Protein AF-K1TED2-F1 (afdb_monomer_lite)

Secondary structure (DSSP, 8-state):
-HHHHHHHHTS----SSS-------PBPHHHHHHHHHHHHHHHHHHTT-S-GGG--GGGGGHHHHHHHHHHHHHHHHHHTTSS-SSSB-HHHHHHHHHHHHHHHHHHHHHHHHHHHHTTS---

pLDDT: mean 84.8, std 14.31, range [48.25, 98.25]

Structure (mmCIF, N/CA/C/O backbone):
data_AF-K1TED2-F1
#
_entry.id   AF-K1TED2-F1
#
loop_
_atom_site.group_PDB
_atom_site.id
_atom_site.type_symbol
_atom_site.label_atom_id
_atom_site.label_alt_id
_atom_site.label_comp_id
_atom_site.label_asym_id
_atom_site.label_entity_id
_atom_site.label_seq_id
_atom_site.pdbx_PDB_ins_code
_atom_site.Cartn_x
_atom_site.Cartn_y
_atom_site.Cartn_z
_atom_site.occupancy
_atom_site.B_iso_or_equiv
_atom_site.auth_seq_id
_atom_site.auth_comp_id
_atom_site.auth_asym_id
_atom_site.auth_atom_id
_atom_site.pdbx_PDB_model_num
ATOM 1 N N . MET A 1 1 ? -19.101 -14.680 1.860 1.00 50.12 1 MET A N 1
ATOM 2 C CA . MET A 1 1 ? -18.750 -13.551 0.964 1.00 50.12 1 MET A CA 1
ATOM 3 C C . MET A 1 1 ? -19.669 -12.335 1.131 1.00 50.12 1 MET A C 1
ATOM 5 O O . MET A 1 1 ? -19.146 -11.242 1.283 1.00 50.12 1 MET A O 1
ATOM 9 N N . GLY A 1 2 ? -21.004 -12.487 1.158 1.00 59.06 2 GLY A N 1
ATOM 10 C CA . GLY A 1 2 ? -21.944 -11.346 1.211 1.00 59.06 2 GLY A CA 1
ATOM 11 C C . GLY A 1 2 ? -21.874 -10.438 2.454 1.00 59.06 2 GLY A C 1
ATOM 12 O O . GLY A 1 2 ? -22.141 -9.249 2.340 1.00 59.06 2 GLY A O 1
ATOM 13 N N . GLN A 1 3 ? -21.455 -10.949 3.620 1.00 67.50 3 GLN A N 1
ATOM 14 C CA . GLN A 1 3 ? -21.365 -10.145 4.853 1.00 67.50 3 GLN A CA 1
ATOM 15 C C . GLN A 1 3 ? -20.241 -9.094 4.844 1.00 67.50 3 GLN A C 1
ATOM 17 O O . GLN A 1 3 ? -20.404 -8.038 5.445 1.00 67.50 3 GLN A O 1
ATOM 22 N N . ILE A 1 4 ? -19.130 -9.351 4.142 1.00 68.44 4 ILE A N 1
ATOM 23 C CA . ILE A 1 4 ? -17.989 -8.419 4.066 1.00 68.44 4 ILE A CA 1
ATOM 24 C C . ILE A 1 4 ? -18.388 -7.185 3.260 1.00 68.44 4 ILE A C 1
ATOM 26 O O . ILE A 1 4 ? -18.200 -6.059 3.709 1.00 68.44 4 ILE A O 1
ATOM 30 N N . LEU A 1 5 ? -18.998 -7.402 2.090 1.00 69.81 5 LEU A N 1
ATOM 31 C CA . LEU A 1 5 ? -19.478 -6.312 1.245 1.00 69.81 5 LEU A CA 1
ATOM 32 C C . LEU A 1 5 ? -20.547 -5.487 1.976 1.00 69.81 5 LEU A C 1
ATOM 34 O O . LEU A 1 5 ? -20.508 -4.267 1.919 1.00 69.81 5 LEU A O 1
ATOM 38 N N . GLY A 1 6 ? -21.436 -6.147 2.727 1.00 71.81 6 GLY A N 1
ATOM 39 C CA . GLY A 1 6 ? -22.429 -5.476 3.568 1.00 71.81 6 GLY A CA 1
ATOM 40 C C . GLY A 1 6 ? -21.807 -4.564 4.627 1.00 71.81 6 GLY A C 1
ATOM 41 O O . GLY A 1 6 ? -22.228 -3.422 4.747 1.00 71.81 6 GLY A O 1
ATOM 42 N N . LYS A 1 7 ? -20.768 -5.018 5.342 1.00 72.31 7 LYS A N 1
ATOM 43 C CA . LYS A 1 7 ? -20.056 -4.195 6.337 1.00 72.31 7 LYS A CA 1
ATOM 44 C C . LYS A 1 7 ? -19.296 -3.020 5.713 1.00 72.31 7 LYS A C 1
ATOM 46 O O . LYS A 1 7 ? -19.292 -1.942 6.291 1.00 72.31 7 LYS A O 1
ATOM 51 N N . VAL A 1 8 ? -18.680 -3.207 4.542 1.00 71.56 8 VAL A N 1
ATOM 52 C CA . VAL A 1 8 ? -17.986 -2.120 3.821 1.00 71.56 8 VAL A CA 1
ATOM 53 C C . VAL A 1 8 ? -18.979 -1.084 3.289 1.00 71.56 8 VAL A C 1
ATOM 55 O O . VAL A 1 8 ? -18.720 0.110 3.366 1.00 71.56 8 VAL A O 1
ATOM 58 N N . LEU A 1 9 ? -20.125 -1.520 2.763 1.00 69.00 9 LEU A N 1
ATOM 59 C CA . LEU A 1 9 ? -21.170 -0.616 2.270 1.00 69.00 9 LEU A CA 1
ATOM 60 C C . LEU A 1 9 ? -21.933 0.083 3.403 1.00 69.00 9 LEU A C 1
ATOM 62 O O . LEU A 1 9 ? -22.464 1.164 3.183 1.00 69.00 9 LEU A O 1
ATOM 66 N N . ALA A 1 10 ? -21.980 -0.525 4.591 1.00 70.69 10 ALA A N 1
ATOM 67 C CA . ALA A 1 10 ? -22.579 0.039 5.799 1.00 70.69 10 ALA A CA 1
ATOM 68 C C . ALA A 1 10 ? -21.628 0.956 6.585 1.00 70.69 10 ALA A C 1
ATOM 70 O O . ALA A 1 10 ? -21.980 1.393 7.679 1.00 70.69 10 ALA A O 1
ATOM 71 N N . LEU A 1 11 ? -20.425 1.228 6.063 1.00 71.62 11 LEU A N 1
ATOM 72 C CA . LEU A 1 11 ? -19.608 2.315 6.588 1.00 71.62 11 LEU A CA 1
ATOM 73 C C . LEU A 1 11 ? -20.421 3.601 6.511 1.00 71.62 11 LEU A C 1
ATOM 75 O O . LEU A 1 11 ? -21.110 3.832 5.519 1.00 71.62 11 LEU A O 1
ATOM 79 N N . ASP A 1 12 ? -20.342 4.394 7.577 1.00 63.69 12 ASP A N 1
ATOM 80 C CA . ASP A 1 12 ? -21.116 5.617 7.770 1.00 63.69 12 ASP A CA 1
ATOM 81 C C . ASP A 1 12 ? -20.624 6.693 6.787 1.00 63.69 12 ASP A C 1
ATOM 83 O O . ASP A 1 12 ? -19.822 7.575 7.097 1.00 63.69 12 ASP A O 1
ATOM 87 N N . TYR A 1 13 ? -20.998 6.525 5.522 1.00 59.62 13 TYR A N 1
ATOM 88 C CA . TYR A 1 13 ? -20.900 7.550 4.507 1.00 59.62 13 TYR A CA 1
ATOM 89 C C . TYR A 1 13 ? -22.118 8.428 4.720 1.00 59.62 13 TYR A C 1
ATOM 91 O O . TYR A 1 13 ? -23.229 7.981 4.459 1.00 59.62 13 TYR A O 1
ATOM 99 N N . ASP A 1 14 ? -21.915 9.647 5.212 1.00 54.81 14 ASP A N 1
ATOM 100 C CA . ASP A 1 14 ? -23.010 10.584 5.435 1.00 54.81 14 ASP A CA 1
ATOM 101 C C . ASP A 1 14 ? -23.816 10.756 4.130 1.00 54.81 14 ASP A C 1
ATOM 103 O O . ASP A 1 14 ? -23.322 11.283 3.125 1.00 54.81 14 ASP A O 1
ATOM 107 N N . THR A 1 15 ? -25.025 10.186 4.102 1.00 58.88 15 THR A N 1
ATOM 108 C CA . THR A 1 15 ? -25.905 10.165 2.923 1.00 58.88 15 THR A CA 1
ATOM 109 C C . THR A 1 15 ? -26.815 11.397 2.851 1.00 58.88 15 THR A C 1
ATOM 111 O O . THR A 1 15 ? -27.704 11.432 2.000 1.00 58.88 15 THR A O 1
ATOM 114 N N . GLY A 1 16 ? -26.630 12.381 3.740 1.00 57.91 16 GLY A N 1
ATOM 115 C CA . GLY A 1 16 ? -27.405 13.624 3.791 1.00 57.91 16 GLY A CA 1
ATOM 116 C C . GLY A 1 16 ? -27.096 14.632 2.670 1.00 57.91 16 GLY A C 1
ATOM 117 O O . GLY A 1 16 ? -26.125 14.495 1.926 1.00 57.91 16 GLY A O 1
ATOM 118 N N . GLU A 1 17 ? -27.956 15.653 2.548 1.00 59.94 17 GLU A N 1
ATOM 119 C CA . GLU A 1 17 ? -27.885 16.733 1.541 1.00 59.94 17 GLU A CA 1
ATOM 120 C C . GLU A 1 17 ? -26.860 17.847 1.866 1.00 59.94 17 GLU A C 1
ATOM 122 O O . GLU A 1 17 ? -26.610 18.698 1.012 1.00 59.94 17 GLU A O 1
ATOM 127 N N . GLU A 1 18 ? -26.235 17.854 3.051 1.00 58.66 18 GLU A N 1
ATOM 128 C CA . GLU A 1 18 ? -25.177 18.817 3.414 1.00 58.66 18 GLU A CA 1
ATOM 129 C C . GLU A 1 18 ? -23.776 18.356 2.965 1.00 58.66 18 GLU A C 1
ATOM 131 O O . GLU A 1 18 ? -23.537 17.176 2.703 1.00 58.66 18 GLU A O 1
ATOM 136 N N . GLU A 1 19 ? -22.844 19.309 2.816 1.00 54.97 19 GLU A N 1
ATOM 137 C CA . GLU A 1 19 ? -21.488 19.092 2.292 1.00 54.97 19 GLU A CA 1
ATOM 138 C C . GLU A 1 19 ? -20.790 17.886 2.945 1.00 54.97 19 GLU A C 1
ATOM 140 O O . GLU A 1 19 ? -20.346 17.931 4.091 1.00 54.97 19 GLU A O 1
ATOM 145 N N . ARG A 1 20 ? -20.668 16.799 2.173 1.00 62.28 20 ARG A N 1
ATOM 146 C CA . ARG A 1 20 ? -20.049 15.531 2.580 1.00 62.28 20 ARG A CA 1
ATOM 147 C C . ARG A 1 20 ? -18.647 15.764 3.143 1.00 62.28 20 ARG A C 1
ATOM 149 O O . ARG A 1 20 ? -17.699 15.937 2.375 1.00 62.28 20 ARG A O 1
ATOM 156 N N . MET A 1 21 ? -18.485 15.698 4.462 1.00 61.66 21 MET A N 1
ATOM 157 C CA . MET A 1 21 ? -17.160 15.687 5.078 1.00 61.66 21 MET A CA 1
ATOM 158 C C . MET A 1 21 ? -16.605 14.256 5.054 1.00 61.66 21 MET A C 1
ATOM 160 O O . MET A 1 21 ? -17.115 13.388 5.761 1.00 61.66 21 MET A O 1
ATOM 164 N N . PRO A 1 22 ? -15.567 13.958 4.249 1.00 69.69 22 PRO A N 1
ATOM 165 C CA . PRO A 1 22 ? -14.979 12.628 4.239 1.00 69.69 22 PRO A CA 1
ATOM 166 C C . PRO A 1 22 ? -14.343 12.328 5.598 1.00 69.69 22 PRO A C 1
ATOM 168 O O . PRO A 1 22 ? -13.584 13.140 6.130 1.00 69.69 22 PRO A O 1
ATOM 171 N N . HIS A 1 23 ? -14.597 11.135 6.139 1.00 74.50 23 HIS A N 1
ATOM 172 C CA . HIS A 1 23 ? -13.901 10.684 7.337 1.00 74.50 23 HIS A CA 1
ATOM 173 C C . HIS A 1 23 ? -12.420 10.432 7.013 1.00 74.50 23 HIS A C 1
ATOM 175 O O . HIS A 1 23 ?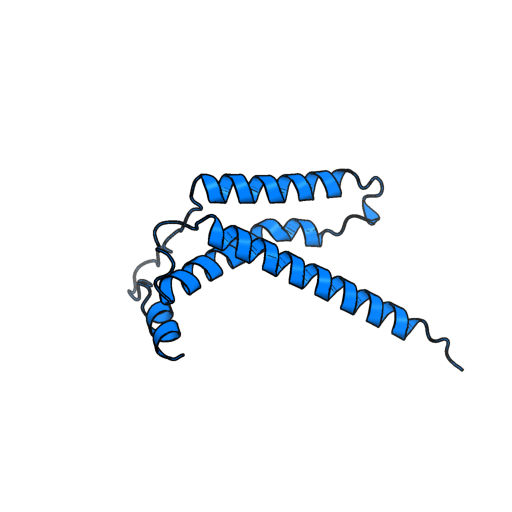 -12.064 9.474 6.320 1.00 74.50 23 HIS A O 1
ATOM 181 N N . VAL A 1 24 ? -11.545 11.328 7.476 1.00 82.19 24 VAL A N 1
ATOM 182 C CA . VAL A 1 24 ? -10.109 11.262 7.185 1.00 82.19 24 VAL A CA 1
ATOM 183 C C . VAL A 1 24 ? -9.421 10.314 8.160 1.00 82.19 24 VAL A C 1
ATOM 185 O O . VAL A 1 24 ? -9.179 10.645 9.319 1.00 82.19 24 VAL A O 1
ATOM 188 N N . LEU A 1 25 ? -9.029 9.147 7.654 1.00 89.19 25 LEU A N 1
ATOM 189 C CA . LEU A 1 25 ? -8.221 8.177 8.385 1.00 89.19 25 LEU A CA 1
ATOM 190 C C . LEU A 1 25 ? -6.731 8.476 8.234 1.00 89.19 25 LEU A C 1
ATOM 192 O O . LEU A 1 25 ? -6.152 8.336 7.156 1.00 89.19 25 LEU A O 1
ATOM 196 N N . SER A 1 26 ? -6.097 8.855 9.341 1.00 93.06 26 SER A N 1
ATOM 197 C CA . SER A 1 26 ? -4.643 9.012 9.408 1.00 93.06 26 SER A CA 1
ATOM 198 C C . SER A 1 26 ? -3.950 7.676 9.672 1.00 93.06 26 SER A C 1
ATOM 200 O O . SER A 1 26 ? -4.509 6.785 10.307 1.00 93.06 26 SER A O 1
ATOM 202 N N . MET A 1 27 ? -2.698 7.541 9.232 1.00 96.50 27 MET A N 1
ATOM 203 C CA . MET A 1 27 ? -1.829 6.457 9.701 1.00 96.50 27 MET A CA 1
ATOM 204 C C . MET A 1 27 ? -1.474 6.671 11.173 1.00 96.50 27 MET A C 1
ATOM 206 O O . MET A 1 27 ? -1.168 7.810 11.569 1.00 96.50 27 MET A O 1
ATOM 210 N N . ASP A 1 28 ? -1.461 5.582 11.945 1.00 96.19 28 ASP A N 1
ATOM 211 C CA . ASP A 1 28 ? -0.878 5.593 13.285 1.00 96.19 28 ASP A CA 1
ATOM 212 C C . ASP A 1 28 ? 0.633 5.887 13.225 1.00 96.19 28 ASP A C 1
ATOM 214 O O . ASP A 1 28 ? 1.238 5.988 12.150 1.00 96.19 28 ASP A O 1
ATOM 218 N N . ARG A 1 29 ? 1.249 6.091 14.392 1.00 97.25 29 ARG A N 1
ATOM 219 C CA . ARG A 1 29 ? 2.658 6.484 14.469 1.00 97.25 29 ARG A CA 1
ATOM 220 C C . ARG A 1 29 ? 3.587 5.445 13.831 1.00 97.25 29 ARG A C 1
ATOM 222 O O . ARG A 1 29 ? 4.440 5.824 13.033 1.00 97.25 29 ARG A O 1
ATOM 229 N N . GLU A 1 30 ? 3.416 4.166 14.152 1.00 97.88 30 GLU A N 1
ATOM 230 C CA . GLU A 1 30 ? 4.290 3.094 13.661 1.00 97.88 30 GLU A CA 1
ATOM 231 C C . GLU A 1 30 ? 4.086 2.867 12.156 1.00 97.88 30 GLU A C 1
ATOM 233 O O . GLU A 1 30 ? 5.050 2.777 11.392 1.00 97.88 30 GLU A O 1
ATOM 238 N N . ALA A 1 31 ? 2.832 2.870 11.706 1.00 97.56 31 ALA A N 1
ATOM 239 C CA . ALA A 1 31 ? 2.447 2.737 10.311 1.00 97.56 31 ALA A CA 1
ATOM 240 C C . ALA A 1 31 ? 3.050 3.862 9.460 1.00 97.56 31 ALA A C 1
ATOM 242 O O . ALA A 1 31 ? 3.591 3.617 8.378 1.00 97.56 31 ALA A O 1
ATOM 243 N N . ARG A 1 32 ? 3.009 5.095 9.977 1.00 97.50 32 ARG A N 1
ATOM 244 C CA . ARG A 1 32 ? 3.590 6.281 9.342 1.00 97.50 32 ARG A CA 1
ATOM 245 C C . ARG A 1 32 ? 5.111 6.195 9.259 1.00 97.50 32 ARG A C 1
ATOM 247 O O . ARG A 1 32 ? 5.670 6.438 8.190 1.00 97.50 32 ARG A O 1
ATOM 254 N N . GLU A 1 33 ? 5.776 5.839 10.357 1.00 98.19 33 GLU A N 1
ATOM 255 C CA . GLU A 1 33 ? 7.231 5.644 10.398 1.00 98.19 33 GLU A CA 1
ATOM 256 C C . GLU A 1 33 ? 7.667 4.573 9.381 1.00 98.19 33 GLU A C 1
ATOM 258 O O . GLU A 1 33 ? 8.590 4.795 8.592 1.00 98.19 33 GLU A O 1
ATOM 263 N N . TYR A 1 34 ? 6.948 3.446 9.319 1.00 98.19 34 TYR A N 1
ATOM 264 C CA . TYR A 1 34 ? 7.220 2.373 8.362 1.00 98.19 34 TYR A CA 1
ATOM 265 C C . TYR A 1 34 ? 7.015 2.822 6.909 1.00 98.19 34 TYR A C 1
ATOM 267 O O . TYR A 1 34 ? 7.860 2.556 6.048 1.00 98.19 34 TYR A O 1
ATOM 275 N N . PHE A 1 35 ? 5.915 3.530 6.633 1.00 97.75 35 PHE A N 1
ATOM 276 C CA . PHE A 1 35 ? 5.601 4.058 5.307 1.00 97.75 35 PHE A CA 1
ATOM 277 C C . PHE A 1 35 ? 6.693 5.012 4.805 1.00 97.75 35 PHE A C 1
ATOM 279 O O . PHE A 1 35 ? 7.208 4.829 3.699 1.00 97.75 35 PHE A O 1
ATOM 286 N N . PHE A 1 36 ? 7.105 5.988 5.621 1.00 97.56 36 PHE A N 1
ATOM 287 C CA . PHE A 1 36 ? 8.159 6.925 5.226 1.00 97.56 36 PHE A CA 1
ATOM 288 C C . PHE A 1 36 ? 9.529 6.258 5.129 1.00 97.56 36 PHE A C 1
ATOM 290 O O . PHE A 1 36 ? 10.270 6.558 4.200 1.00 97.56 36 PHE A O 1
ATOM 297 N N . SER A 1 37 ? 9.859 5.302 6.001 1.00 97.75 37 SER A N 1
ATOM 298 C CA . SER A 1 37 ? 11.098 4.521 5.872 1.00 97.75 37 SER A CA 1
ATOM 299 C C . SER A 1 37 ? 11.158 3.747 4.548 1.00 97.75 37 SER A C 1
ATOM 301 O O . SER A 1 37 ? 12.196 3.692 3.883 1.00 97.75 37 SER A O 1
ATOM 303 N N . TRP A 1 38 ? 10.044 3.146 4.126 1.00 97.06 38 TRP A N 1
ATOM 304 C CA . TRP A 1 38 ? 9.947 2.507 2.816 1.00 97.06 38 TRP A CA 1
ATOM 305 C C . TRP A 1 38 ? 10.092 3.517 1.668 1.00 97.06 38 TRP A C 1
ATOM 307 O O . TRP A 1 38 ? 10.874 3.268 0.747 1.00 97.06 38 TRP A O 1
ATOM 317 N N . TRP A 1 39 ? 9.393 4.655 1.731 1.00 96.44 39 TRP A N 1
ATOM 318 C CA . TRP A 1 39 ? 9.453 5.675 0.683 1.00 96.44 39 TRP A CA 1
ATOM 319 C C . TRP A 1 39 ? 10.843 6.306 0.564 1.00 96.44 39 TRP A C 1
ATOM 321 O O . TRP A 1 39 ? 11.379 6.388 -0.538 1.00 96.44 39 TRP A O 1
ATOM 331 N N . ASN A 1 40 ? 11.479 6.652 1.683 1.00 96.06 40 ASN A N 1
ATOM 332 C CA . ASN A 1 40 ? 12.817 7.241 1.705 1.00 96.06 40 ASN A CA 1
ATOM 333 C C . ASN A 1 40 ? 13.853 6.303 1.081 1.00 96.06 40 ASN A C 1
ATOM 335 O O . ASN A 1 40 ? 14.613 6.733 0.222 1.00 96.06 40 ASN A O 1
ATOM 339 N N . ARG A 1 41 ? 13.812 4.999 1.394 1.00 95.12 41 ARG A N 1
ATOM 340 C CA . ARG A 1 41 ? 14.676 4.005 0.725 1.00 95.12 41 ARG A CA 1
ATOM 341 C C . ARG A 1 41 ? 14.458 3.957 -0.788 1.00 95.12 41 ARG A C 1
ATOM 343 O O . ARG A 1 41 ? 15.397 3.706 -1.542 1.00 95.12 41 ARG A O 1
ATOM 350 N N . LYS A 1 42 ? 13.220 4.172 -1.244 1.00 92.31 42 LYS A N 1
ATOM 351 C CA . LYS A 1 42 ? 12.887 4.221 -2.672 1.00 92.31 42 LYS A CA 1
ATOM 352 C C . LYS A 1 42 ? 13.438 5.488 -3.327 1.00 92.31 42 LYS A C 1
ATOM 354 O O . LYS A 1 42 ? 14.083 5.382 -4.363 1.00 92.31 42 LYS A O 1
ATOM 359 N N . VAL A 1 43 ? 13.255 6.642 -2.690 1.00 92.69 43 VAL A N 1
ATOM 360 C CA . VAL A 1 43 ? 13.809 7.932 -3.132 1.00 92.69 43 VAL A CA 1
ATOM 361 C C . VAL A 1 43 ? 15.332 7.889 -3.185 1.00 92.69 43 VAL A C 1
ATOM 363 O O . VAL A 1 43 ? 15.906 8.247 -4.203 1.00 92.69 43 VAL A O 1
ATOM 366 N N . GLU A 1 44 ? 15.996 7.381 -2.147 1.00 93.81 44 GLU A N 1
ATOM 367 C CA . GLU A 1 44 ? 17.455 7.227 -2.123 1.00 93.81 44 GLU A CA 1
ATOM 368 C C . GLU A 1 44 ? 17.971 6.386 -3.289 1.00 93.81 44 GLU A C 1
ATOM 370 O O . GLU A 1 44 ? 19.026 6.683 -3.838 1.00 93.81 44 GLU A O 1
ATOM 375 N N . ARG A 1 45 ? 17.248 5.329 -3.670 1.00 91.81 45 ARG A N 1
ATOM 376 C CA . ARG A 1 45 ? 17.612 4.510 -4.827 1.00 91.81 45 ARG A CA 1
ATOM 377 C C . ARG A 1 45 ? 17.440 5.275 -6.136 1.00 91.81 45 ARG A C 1
ATOM 379 O O . ARG A 1 45 ? 18.301 5.156 -6.996 1.00 91.81 45 ARG A O 1
ATOM 386 N N . ILE A 1 46 ? 16.354 6.032 -6.281 1.00 89.50 46 ILE A N 1
ATOM 387 C CA . ILE A 1 46 ? 16.106 6.837 -7.484 1.00 89.50 46 ILE A CA 1
ATOM 388 C C . ILE A 1 46 ? 17.161 7.942 -7.611 1.00 89.50 46 ILE A C 1
ATOM 390 O O . ILE A 1 46 ? 17.730 8.114 -8.677 1.00 89.50 46 ILE A O 1
ATOM 394 N N . ASN A 1 47 ? 17.506 8.609 -6.511 1.00 88.62 47 ASN A N 1
ATOM 395 C CA . ASN A 1 47 ? 18.512 9.674 -6.486 1.00 88.62 47 ASN A CA 1
ATOM 396 C C . ASN A 1 47 ? 19.946 9.188 -6.771 1.00 88.62 47 ASN A C 1
ATOM 398 O O . ASN A 1 47 ? 20.834 10.014 -6.946 1.00 88.62 47 ASN A O 1
ATOM 402 N N . ARG A 1 48 ? 20.204 7.872 -6.771 1.00 91.81 48 ARG A N 1
ATOM 403 C CA . ARG A 1 48 ? 21.497 7.295 -7.188 1.00 91.81 48 ARG A CA 1
ATOM 404 C C . ARG A 1 48 ? 21.602 7.093 -8.699 1.00 91.81 48 ARG A C 1
ATOM 406 O O . ARG A 1 48 ? 22.662 6.695 -9.167 1.00 91.81 48 ARG A O 1
ATOM 413 N N . ILE A 1 49 ? 20.516 7.288 -9.442 1.00 89.25 49 ILE A N 1
ATOM 414 C CA . ILE A 1 49 ? 20.536 7.225 -10.900 1.00 89.25 49 ILE A CA 1
ATOM 415 C C . ILE A 1 49 ? 21.199 8.516 -11.389 1.00 89.25 49 ILE A C 1
ATOM 417 O O . ILE A 1 49 ? 20.688 9.599 -11.133 1.00 89.25 49 ILE A O 1
ATOM 421 N N . GLU A 1 50 ? 22.357 8.394 -12.040 1.00 84.94 50 GLU A N 1
ATOM 422 C CA . GLU A 1 50 ? 23.119 9.548 -12.546 1.00 84.94 50 GLU A CA 1
ATOM 423 C C . GLU A 1 50 ? 22.495 10.155 -13.809 1.00 84.94 50 GLU A C 1
ATOM 425 O O . GLU A 1 50 ? 22.578 11.360 -14.028 1.00 84.94 50 GLU A O 1
ATOM 430 N N . ASP A 1 51 ? 21.874 9.314 -14.639 1.00 89.50 51 ASP A N 1
ATOM 431 C CA . ASP A 1 51 ? 21.192 9.725 -15.862 1.00 89.50 51 ASP A CA 1
ATOM 432 C C . ASP A 1 51 ? 19.691 9.902 -15.607 1.00 89.50 51 ASP A C 1
ATOM 434 O O . ASP A 1 51 ? 18.937 8.927 -15.525 1.00 89.50 51 ASP A O 1
ATOM 438 N N . ASP A 1 52 ? 19.242 11.154 -15.526 1.00 83.12 52 ASP A N 1
ATOM 439 C CA . ASP A 1 52 ? 17.833 11.510 -15.320 1.00 83.12 52 ASP A CA 1
ATOM 440 C C . ASP A 1 52 ? 16.891 10.877 -16.363 1.00 83.12 52 ASP A C 1
ATOM 442 O O . ASP A 1 52 ? 15.724 10.616 -16.060 1.00 83.12 52 ASP A O 1
ATOM 446 N N . ALA A 1 53 ? 17.374 10.568 -17.576 1.00 84.50 53 ALA A N 1
ATOM 447 C CA . ALA A 1 53 ? 16.572 9.900 -18.603 1.00 84.50 53 ALA A CA 1
ATOM 448 C C . ALA A 1 53 ? 16.215 8.446 -18.234 1.00 84.50 53 ALA A C 1
ATOM 450 O O . ALA A 1 53 ? 15.238 7.896 -18.749 1.00 84.50 53 ALA A O 1
ATOM 451 N N . GLN A 1 54 ? 16.971 7.829 -17.322 1.00 83.44 54 GLN A N 1
ATOM 452 C CA . GLN A 1 54 ? 16.716 6.484 -16.799 1.00 83.44 54 GLN A CA 1
ATOM 453 C C . GLN A 1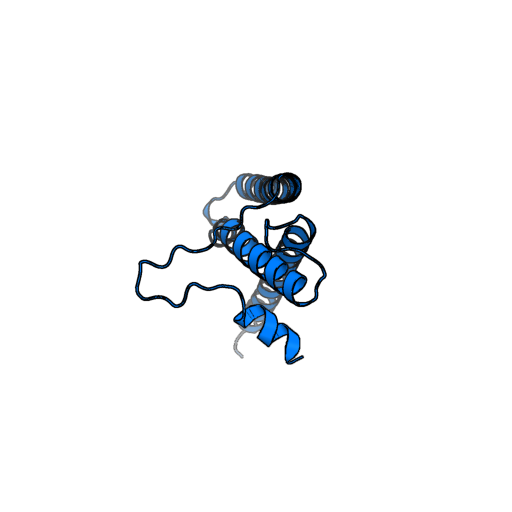 54 ? 15.777 6.491 -15.584 1.00 83.44 54 GLN A C 1
ATOM 455 O O . GLN A 1 54 ? 15.357 5.428 -15.118 1.00 83.44 54 GLN A O 1
ATOM 460 N N . VAL A 1 55 ? 15.412 7.669 -15.068 1.00 84.38 55 VAL A N 1
ATOM 461 C CA . VAL A 1 55 ? 14.485 7.789 -13.943 1.00 84.38 55 VAL A CA 1
ATOM 462 C C . VAL A 1 55 ? 13.056 7.524 -14.409 1.00 84.38 55 VAL A C 1
ATOM 464 O O . VAL A 1 55 ? 12.434 8.292 -15.145 1.00 84.38 55 VAL A O 1
ATOM 467 N N . GLU A 1 56 ? 12.468 6.442 -13.906 1.00 84.19 56 GLU A N 1
ATOM 468 C CA . GLU A 1 56 ? 11.067 6.136 -14.171 1.00 84.19 56 GLU A CA 1
ATOM 469 C C . GLU A 1 56 ? 10.142 7.045 -13.340 1.00 84.19 56 GLU A C 1
ATOM 471 O O . GLU A 1 56 ? 9.825 6.760 -12.184 1.00 84.19 56 GLU A O 1
ATOM 476 N N . SER A 1 57 ? 9.637 8.122 -13.949 1.00 84.50 57 SER A N 1
ATOM 477 C CA . SER A 1 57 ? 8.744 9.112 -13.310 1.00 84.50 57 SER A CA 1
ATOM 478 C C . SER A 1 57 ? 7.505 8.512 -12.629 1.00 84.50 57 SER A C 1
ATOM 480 O O . SER A 1 57 ? 6.977 9.069 -11.663 1.00 84.50 57 SER A O 1
ATOM 482 N N . ARG A 1 58 ? 7.046 7.341 -13.089 1.00 86.06 58 ARG A N 1
ATOM 483 C CA . ARG A 1 58 ? 5.952 6.588 -12.460 1.00 86.06 58 ARG A CA 1
ATOM 484 C C . ARG A 1 58 ? 6.259 6.221 -11.012 1.00 86.06 58 ARG A C 1
ATOM 486 O O . ARG A 1 58 ? 5.337 6.211 -10.197 1.00 86.06 58 ARG A O 1
ATOM 493 N N . GLU A 1 59 ? 7.532 5.990 -10.667 1.00 85.88 59 GLU A N 1
ATOM 494 C CA . GLU A 1 59 ? 7.900 5.591 -9.313 1.00 85.88 59 GLU A CA 1
ATOM 495 C C . GLU A 1 59 ? 7.557 6.665 -8.273 1.00 85.88 59 GLU A C 1
ATOM 497 O O . GLU A 1 59 ? 7.286 6.319 -7.121 1.00 85.88 59 GLU A O 1
ATOM 502 N N . MET A 1 60 ? 7.467 7.933 -8.691 1.00 88.62 60 MET A N 1
ATOM 503 C CA . MET A 1 60 ? 7.079 9.071 -7.849 1.00 88.62 60 MET A CA 1
ATOM 504 C C . MET A 1 60 ? 5.605 9.070 -7.444 1.00 88.62 60 MET A C 1
ATOM 506 O O . MET A 1 60 ? 5.222 9.743 -6.489 1.00 88.62 60 MET A O 1
ATOM 510 N N . LYS A 1 61 ? 4.759 8.296 -8.132 1.00 89.44 61 LYS A N 1
ATOM 511 C CA . LYS A 1 61 ? 3.327 8.174 -7.811 1.00 89.44 61 LYS A CA 1
ATOM 512 C C . LYS A 1 61 ? 3.047 7.084 -6.774 1.00 89.44 61 LYS A C 1
ATOM 514 O O . LYS A 1 61 ? 1.969 7.079 -6.171 1.00 89.44 61 LYS A O 1
ATOM 519 N N . HIS A 1 62 ? 4.018 6.208 -6.514 1.00 90.81 62 HIS A N 1
ATOM 520 C CA . HIS A 1 62 ? 3.880 5.108 -5.566 1.00 90.81 62 HIS A CA 1
ATOM 521 C C . HIS A 1 62 ? 3.462 5.500 -4.145 1.00 90.81 62 HIS A C 1
ATOM 523 O O . HIS A 1 62 ? 2.611 4.794 -3.614 1.00 90.81 62 HIS A O 1
ATOM 529 N N . PRO A 1 63 ? 3.962 6.571 -3.495 1.00 93.75 63 PRO A N 1
ATOM 530 C CA . PRO A 1 63 ? 3.546 6.867 -2.125 1.00 93.75 63 PRO A CA 1
ATOM 531 C C . PRO A 1 63 ? 2.039 7.142 -2.052 1.00 93.75 63 PRO A C 1
ATOM 533 O O . PRO A 1 63 ? 1.341 6.578 -1.212 1.00 93.75 63 PRO A O 1
ATOM 536 N N . ALA A 1 64 ? 1.498 7.913 -2.997 1.00 94.25 64 ALA A N 1
ATOM 537 C CA . ALA A 1 64 ? 0.066 8.185 -3.050 1.00 94.25 64 ALA A CA 1
ATOM 538 C C . ALA A 1 64 ? -0.766 6.931 -3.386 1.00 94.25 64 ALA A C 1
ATOM 540 O O . ALA A 1 64 ? -1.899 6.799 -2.926 1.00 94.25 64 ALA A O 1
ATOM 541 N N . GLN A 1 65 ? -0.244 6.012 -4.201 1.00 93.69 65 GLN A N 1
ATOM 542 C CA . GLN A 1 65 ? -0.924 4.751 -4.524 1.00 93.69 65 GLN A CA 1
ATOM 543 C C . GLN A 1 65 ? -0.901 3.776 -3.344 1.00 93.69 65 GLN A C 1
ATOM 545 O O . GLN A 1 65 ? -1.941 3.239 -2.973 1.00 93.69 65 GLN A O 1
ATOM 550 N N . VAL A 1 66 ? 0.253 3.603 -2.700 1.00 96.81 66 VAL A N 1
ATOM 551 C CA . VAL A 1 66 ? 0.412 2.739 -1.527 1.00 96.81 66 VAL A CA 1
ATOM 552 C C . VAL A 1 66 ? -0.413 3.246 -0.351 1.00 96.81 66 VAL A C 1
ATOM 554 O O . VAL A 1 66 ? -1.034 2.433 0.323 1.00 96.81 66 VAL A O 1
ATOM 557 N N . ALA A 1 67 ? -0.506 4.561 -0.132 1.00 96.06 67 ALA A N 1
ATOM 558 C CA . ALA A 1 67 ? -1.378 5.115 0.904 1.00 96.06 67 ALA A CA 1
ATOM 559 C C . ALA A 1 67 ? -2.858 4.752 0.670 1.00 96.06 67 ALA A C 1
ATOM 561 O O . ALA A 1 67 ? -3.549 4.340 1.601 1.00 96.06 67 ALA A O 1
ATOM 562 N N . ARG A 1 68 ? -3.333 4.822 -0.584 1.00 95.50 68 ARG A N 1
ATOM 563 C CA . ARG A 1 68 ? -4.697 4.395 -0.948 1.00 95.50 68 ARG A CA 1
ATOM 564 C C . ARG A 1 68 ? -4.898 2.893 -0.760 1.00 95.50 68 ARG A C 1
ATOM 566 O O . ARG A 1 68 ? -5.914 2.480 -0.212 1.00 95.50 68 ARG A O 1
ATOM 573 N N . LEU A 1 69 ? -3.927 2.078 -1.175 1.00 96.75 69 LEU A N 1
ATOM 574 C CA . LEU A 1 69 ? -3.962 0.633 -0.948 1.00 96.75 69 LEU A CA 1
ATOM 575 C C . LEU A 1 69 ? -3.968 0.300 0.549 1.00 96.75 69 LEU A C 1
ATOM 577 O O . LEU A 1 69 ? -4.686 -0.603 0.957 1.00 96.75 69 LEU A O 1
ATOM 581 N N . ALA A 1 70 ? -3.226 1.038 1.377 1.00 97.31 70 ALA A N 1
ATOM 582 C CA . ALA A 1 70 ? -3.196 0.831 2.823 1.00 97.31 70 ALA A CA 1
ATOM 583 C C . ALA A 1 70 ? -4.554 1.140 3.462 1.00 97.31 70 ALA A C 1
ATOM 585 O O . ALA A 1 70 ? -5.018 0.368 4.297 1.00 97.31 70 ALA A O 1
ATOM 586 N N . LEU A 1 71 ? -5.227 2.206 3.017 1.00 94.69 71 LEU A N 1
ATOM 587 C CA . LEU A 1 71 ? -6.597 2.503 3.433 1.00 94.69 71 LEU A CA 1
ATOM 588 C C . LEU A 1 71 ? -7.569 1.382 3.032 1.00 94.69 71 LEU A C 1
ATOM 590 O O . LEU A 1 71 ? -8.357 0.933 3.859 1.00 94.69 71 LEU A O 1
ATOM 594 N N . LEU A 1 72 ? -7.482 0.886 1.793 1.00 94.12 72 LEU A N 1
ATOM 595 C CA . LEU A 1 72 ? -8.304 -0.240 1.334 1.00 94.12 72 LEU A CA 1
ATOM 596 C C . LEU A 1 72 ? -8.055 -1.502 2.170 1.00 94.12 72 LEU A C 1
ATOM 598 O O . LEU A 1 72 ? -9.008 -2.151 2.591 1.00 94.12 72 LEU A O 1
ATOM 602 N N . MET A 1 73 ? -6.793 -1.825 2.464 1.00 95.62 73 MET A N 1
ATOM 603 C CA . MET A 1 73 ? -6.442 -2.957 3.326 1.00 95.62 73 MET A CA 1
ATOM 604 C C . MET A 1 73 ? -6.992 -2.786 4.746 1.00 95.62 73 MET A C 1
ATOM 606 O O . MET A 1 73 ? -7.509 -3.750 5.307 1.00 95.62 73 MET A O 1
ATOM 610 N N . GLN A 1 74 ? -6.944 -1.570 5.302 1.00 95.31 74 GLN A N 1
ATOM 611 C CA . GLN A 1 74 ? -7.509 -1.270 6.619 1.00 95.31 74 GLN A CA 1
ATOM 612 C C . GLN A 1 74 ? -9.017 -1.523 6.649 1.00 95.31 74 GLN A C 1
ATOM 614 O O . GLN A 1 74 ? -9.503 -2.196 7.554 1.00 95.31 74 GLN A O 1
ATOM 619 N N . VAL A 1 75 ? -9.741 -1.023 5.644 1.00 92.25 75 VAL A N 1
ATOM 620 C CA . VAL A 1 75 ? -11.197 -1.184 5.519 1.00 92.25 75 VAL A CA 1
ATOM 621 C C . VAL A 1 75 ? -11.584 -2.652 5.333 1.00 92.25 75 VAL A C 1
ATOM 623 O O . VAL A 1 75 ? -12.513 -3.132 5.979 1.00 92.25 75 VAL A O 1
ATOM 626 N N . LEU A 1 76 ? -10.862 -3.386 4.482 1.00 92.06 76 LEU A N 1
ATOM 627 C CA . LEU A 1 76 ? -11.124 -4.807 4.251 1.00 92.06 76 LEU A CA 1
ATOM 628 C C . LEU A 1 76 ? -10.885 -5.639 5.513 1.00 92.06 76 LEU A C 1
ATOM 630 O O . LEU A 1 76 ? -11.713 -6.488 5.832 1.00 92.06 76 LEU A O 1
ATOM 634 N N . ARG A 1 77 ? -9.796 -5.369 6.246 1.00 93.69 77 ARG A N 1
ATOM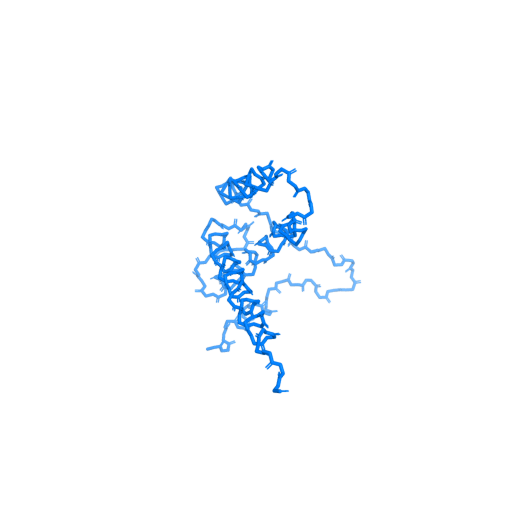 635 C CA . ARG A 1 77 ? -9.512 -6.027 7.529 1.00 93.69 77 ARG A CA 1
ATOM 636 C C . ARG A 1 77 ? -10.549 -5.693 8.592 1.00 93.69 77 ARG A C 1
ATOM 638 O O . ARG A 1 77 ? -10.959 -6.580 9.332 1.00 93.69 77 ARG A O 1
ATOM 645 N N . TYR A 1 78 ? -11.034 -4.455 8.624 1.00 91.38 78 TYR A N 1
ATOM 646 C CA . TYR A 1 78 ? -12.107 -4.068 9.533 1.00 91.38 78 TYR A CA 1
ATOM 647 C C . TYR A 1 78 ? -13.390 -4.848 9.229 1.00 91.38 78 TYR A C 1
ATOM 649 O O . TYR A 1 78 ? -14.037 -5.364 10.136 1.00 91.38 78 TYR A O 1
ATOM 657 N N . ALA A 1 79 ? -13.736 -5.005 7.949 1.00 89.38 79 ALA A N 1
ATOM 658 C CA . ALA A 1 79 ? -14.938 -5.725 7.540 1.00 89.38 79 ALA A CA 1
ATOM 659 C C . ALA A 1 79 ? -14.929 -7.219 7.924 1.00 89.38 79 ALA A C 1
ATOM 661 O O . ALA A 1 79 ? -15.992 -7.842 7.967 1.00 89.38 79 ALA A O 1
ATOM 662 N N . ILE A 1 80 ? -13.759 -7.790 8.219 1.00 90.81 80 ILE A N 1
ATOM 663 C CA . ILE A 1 80 ? -13.590 -9.163 8.722 1.00 90.81 80 ILE A CA 1
ATOM 664 C C . ILE A 1 80 ? -13.193 -9.213 10.206 1.00 90.81 80 ILE A C 1
ATOM 666 O O . ILE A 1 80 ? -12.740 -10.250 10.675 1.00 90.81 80 ILE A O 1
ATOM 670 N N . ASP A 1 81 ? -13.377 -8.109 10.937 1.00 91.19 81 ASP A N 1
ATOM 671 C CA . ASP A 1 81 ? -13.107 -7.983 12.376 1.00 91.19 81 ASP A CA 1
ATOM 672 C C . ASP A 1 81 ? -11.626 -8.207 12.767 1.00 91.19 81 ASP A C 1
ATOM 674 O O . ASP A 1 81 ? -11.307 -8.509 13.915 1.00 91.19 81 ASP A O 1
ATOM 678 N N . GLU A 1 82 ? -10.697 -8.015 11.824 1.00 92.31 82 GLU A N 1
ATOM 679 C CA . GLU A 1 82 ? -9.246 -8.122 12.045 1.00 92.31 82 GLU A CA 1
ATOM 680 C C . GLU A 1 82 ? -8.570 -6.773 12.331 1.00 92.31 82 GLU A C 1
ATOM 682 O O . GLU A 1 82 ? -7.357 -6.722 12.559 1.00 92.31 82 GLU A O 1
ATOM 687 N N . SER A 1 83 ? -9.309 -5.663 12.270 1.00 93.25 83 SER A N 1
ATOM 688 C CA . SER A 1 83 ? -8.791 -4.319 12.537 1.00 93.25 83 SER A CA 1
ATOM 689 C C . SER A 1 83 ? -9.893 -3.352 12.996 1.00 93.25 83 SER A C 1
ATOM 691 O O . SER A 1 83 ? -11.000 -3.757 13.341 1.00 93.25 83 SER A O 1
ATOM 693 N N . HIS A 1 84 ? -9.577 -2.056 13.020 1.00 90.81 84 HIS A N 1
ATOM 694 C CA . HIS A 1 84 ? -10.458 -0.965 13.436 1.00 90.81 84 HIS A CA 1
ATOM 695 C C . HIS A 1 84 ? -10.485 0.165 12.387 1.00 90.81 84 HIS A C 1
ATOM 697 O O . HIS A 1 84 ? -9.696 0.173 11.444 1.00 90.81 84 HIS A O 1
ATOM 703 N N . LEU A 1 85 ? -11.367 1.151 12.567 1.00 88.81 85 LEU A N 1
ATOM 704 C CA . LEU A 1 85 ? -11.543 2.313 11.677 1.00 88.81 85 LEU A CA 1
ATOM 705 C C . LE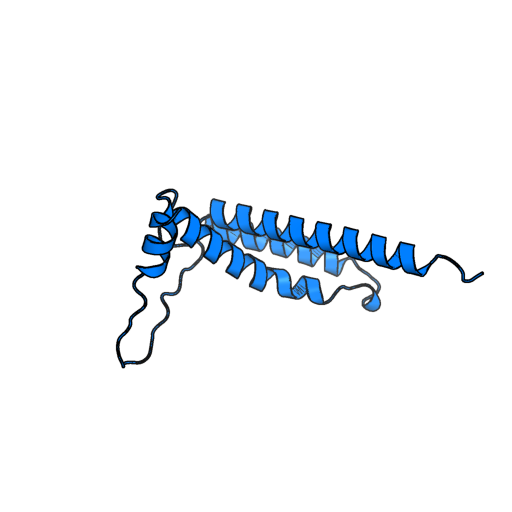U A 1 85 ? -11.196 3.645 12.351 1.00 88.81 85 LEU A C 1
ATOM 707 O O . LEU A 1 85 ? -11.845 4.652 12.114 1.00 88.81 85 LEU A O 1
ATOM 711 N N . GLN A 1 86 ? -10.190 3.664 13.224 1.00 90.56 86 GLN A N 1
ATOM 712 C CA . GLN A 1 86 ? -9.729 4.918 13.851 1.00 90.56 86 GLN A CA 1
ATOM 713 C C . GLN A 1 86 ? -8.437 5.427 13.206 1.00 90.56 86 GLN A C 1
ATOM 715 O O . GLN A 1 86 ? -8.182 6.627 13.167 1.00 90.56 86 GLN A O 1
ATOM 720 N N . SER A 1 87 ? -7.621 4.511 12.685 1.00 94.31 87 SER A N 1
ATOM 721 C CA . SER A 1 87 ? -6.387 4.814 11.969 1.00 94.31 87 SER A CA 1
ATOM 722 C C . SER A 1 87 ? -6.017 3.673 11.028 1.00 94.31 87 SER A C 1
ATOM 724 O O . SER A 1 87 ? -6.505 2.552 11.165 1.00 94.31 87 SER A O 1
ATOM 726 N N . VAL A 1 88 ? -5.136 3.960 10.073 1.00 97.12 88 VAL A N 1
ATOM 727 C CA . VAL A 1 88 ? -4.472 2.929 9.268 1.00 97.12 88 VAL A CA 1
ATOM 728 C C . VAL A 1 88 ? -3.293 2.378 10.061 1.00 97.12 88 VAL A C 1
ATOM 730 O O . VAL A 1 88 ? -2.403 3.146 10.440 1.00 97.12 88 VAL A O 1
ATOM 733 N N . ASP A 1 89 ? -3.296 1.067 10.290 1.00 97.44 89 ASP A N 1
ATOM 734 C CA . ASP A 1 89 ? -2.278 0.382 11.082 1.00 97.44 89 ASP A CA 1
ATOM 735 C C . ASP A 1 89 ? -1.104 -0.154 10.24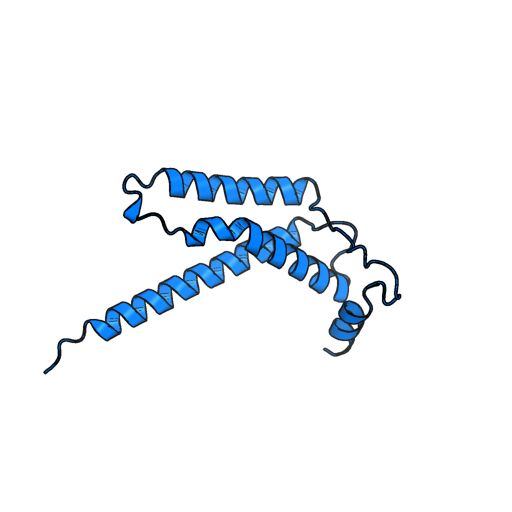2 1.00 97.44 89 ASP A C 1
ATOM 737 O O . ASP A 1 89 ? -1.125 -0.209 9.002 1.00 97.44 89 ASP A O 1
ATOM 741 N N . THR A 1 90 ? -0.046 -0.569 10.937 1.00 98.00 90 THR A N 1
ATOM 742 C CA . THR A 1 90 ? 1.190 -1.064 10.319 1.00 98.00 90 THR A CA 1
ATOM 743 C C . THR A 1 90 ? 0.969 -2.314 9.463 1.00 98.00 90 THR A C 1
ATOM 745 O O . THR A 1 90 ? 1.656 -2.498 8.453 1.00 98.00 90 THR A O 1
ATOM 748 N N . ALA A 1 91 ? 0.030 -3.190 9.831 1.00 97.94 91 ALA A N 1
ATOM 749 C CA . ALA A 1 91 ? -0.246 -4.409 9.074 1.00 97.94 91 ALA A CA 1
ATOM 750 C C . ALA A 1 91 ? -0.880 -4.077 7.714 1.00 97.94 91 ALA A C 1
ATOM 752 O O . ALA A 1 91 ? -0.451 -4.613 6.688 1.00 97.94 91 ALA A O 1
ATOM 753 N N . SER A 1 92 ? -1.809 -3.122 7.684 1.00 98.00 92 SER A N 1
ATOM 754 C CA . SER A 1 92 ? -2.428 -2.619 6.453 1.00 98.00 92 SER A CA 1
ATOM 755 C C . SER A 1 92 ? -1.414 -1.917 5.541 1.00 98.00 92 SER A C 1
ATOM 757 O O . SER A 1 92 ? -1.400 -2.163 4.331 1.00 98.00 92 SER A O 1
ATOM 759 N N . VAL A 1 93 ? -0.492 -1.123 6.104 1.00 98.25 93 VAL A N 1
ATOM 760 C CA . VAL A 1 93 ? 0.611 -0.502 5.341 1.00 98.25 93 VAL A CA 1
ATOM 761 C C . VAL A 1 93 ? 1.562 -1.552 4.754 1.00 98.25 93 VAL A C 1
ATOM 763 O O . VAL A 1 93 ? 1.905 -1.483 3.571 1.00 98.25 93 VAL A O 1
ATOM 766 N N . LYS A 1 94 ? 1.971 -2.556 5.541 1.00 98.25 94 LYS A N 1
ATOM 767 C CA . LYS A 1 94 ? 2.843 -3.648 5.069 1.00 98.25 94 LYS A CA 1
ATOM 768 C C . LYS A 1 94 ? 2.191 -4.442 3.935 1.00 98.25 94 LYS A C 1
ATOM 770 O O . LYS A 1 94 ? 2.851 -4.726 2.932 1.00 98.25 94 LYS A O 1
ATOM 775 N N . ALA A 1 95 ? 0.902 -4.763 4.064 1.00 97.88 95 ALA A N 1
ATOM 776 C CA . ALA A 1 95 ? 0.140 -5.451 3.025 1.00 97.88 95 ALA A CA 1
ATOM 777 C C . ALA A 1 95 ? 0.081 -4.630 1.725 1.00 97.88 95 ALA A C 1
ATOM 779 O O . ALA A 1 95 ? 0.343 -5.164 0.646 1.00 97.88 95 ALA A O 1
ATOM 780 N N . ALA A 1 96 ? -0.175 -3.324 1.827 1.00 98.00 96 ALA A N 1
ATOM 781 C CA . ALA A 1 96 ? -0.214 -2.417 0.684 1.00 98.00 96 ALA A CA 1
ATOM 782 C C . ALA A 1 96 ? 1.135 -2.287 -0.036 1.00 98.00 96 ALA A C 1
ATOM 784 O O . ALA A 1 96 ? 1.187 -2.360 -1.265 1.00 98.00 96 ALA A O 1
ATOM 785 N N . ILE A 1 97 ? 2.237 -2.152 0.710 1.00 97.69 97 ILE A N 1
ATOM 786 C CA . ILE A 1 97 ? 3.592 -2.109 0.140 1.00 97.69 97 ILE A CA 1
ATOM 787 C C . ILE A 1 97 ? 3.909 -3.412 -0.598 1.00 97.69 97 ILE A C 1
ATOM 789 O O . ILE A 1 97 ? 4.423 -3.374 -1.718 1.00 97.69 97 ILE A O 1
ATOM 793 N N . ARG A 1 98 ? 3.577 -4.565 -0.002 1.00 97.38 98 ARG A N 1
ATOM 794 C CA . ARG A 1 98 ? 3.794 -5.876 -0.630 1.00 97.38 98 ARG A CA 1
ATOM 795 C C . ARG A 1 98 ? 2.996 -6.016 -1.92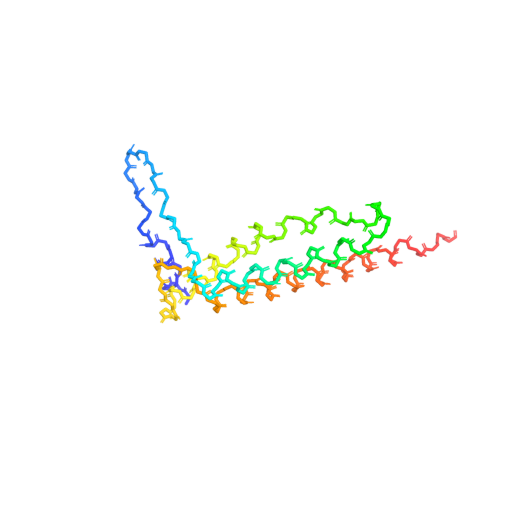5 1.00 97.38 98 ARG A C 1
ATOM 797 O O . ARG A 1 98 ? 3.543 -6.485 -2.920 1.00 97.38 98 ARG A O 1
ATOM 804 N N . LEU A 1 99 ? 1.738 -5.576 -1.928 1.00 96.88 99 LEU A N 1
ATOM 805 C CA . LEU A 1 99 ? 0.890 -5.605 -3.117 1.00 96.88 99 LEU A CA 1
ATOM 806 C C . LEU A 1 99 ? 1.423 -4.680 -4.223 1.00 96.88 99 LEU A C 1
ATOM 808 O O . LEU A 1 99 ? 1.497 -5.089 -5.378 1.00 96.88 99 LEU A O 1
ATOM 812 N N . ASN A 1 100 ? 1.877 -3.472 -3.875 1.00 95.50 100 ASN A N 1
ATOM 813 C CA . ASN A 1 100 ? 2.528 -2.581 -4.838 1.00 95.50 100 ASN A CA 1
ATOM 814 C C . ASN A 1 100 ? 3.810 -3.199 -5.411 1.00 95.50 100 ASN A C 1
ATOM 816 O O . ASN A 1 100 ? 4.078 -3.050 -6.598 1.00 95.50 100 ASN A O 1
ATOM 820 N N . GLY A 1 101 ? 4.607 -3.885 -4.586 1.00 94.44 101 GLY A N 1
ATOM 821 C CA . GLY A 1 101 ? 5.781 -4.629 -5.052 1.00 94.44 101 GLY A CA 1
ATOM 822 C C . GLY A 1 101 ? 5.408 -5.704 -6.073 1.00 94.44 101 GLY A C 1
ATOM 823 O O . GLY A 1 101 ? 5.988 -5.750 -7.151 1.00 94.44 101 GLY A O 1
ATOM 824 N N . TYR A 1 102 ? 4.366 -6.488 -5.784 1.00 95.25 102 TYR A N 1
ATOM 825 C CA . TYR A 1 102 ? 3.852 -7.494 -6.714 1.00 95.25 102 TYR A CA 1
ATOM 826 C C . TYR A 1 102 ? 3.389 -6.896 -8.052 1.00 95.25 102 TYR A C 1
ATOM 828 O O . TYR A 1 102 ? 3.671 -7.472 -9.106 1.00 95.25 102 TYR A O 1
ATOM 836 N N . PHE A 1 103 ? 2.694 -5.753 -8.038 1.00 93.12 103 PHE A N 1
ATOM 837 C CA . PHE A 1 103 ? 2.288 -5.075 -9.273 1.00 93.12 103 PHE A CA 1
ATOM 838 C C . PHE A 1 103 ? 3.486 -4.573 -10.078 1.00 93.12 103 PHE A C 1
ATOM 840 O O . PHE A 1 103 ? 3.510 -4.758 -11.292 1.00 93.12 103 PHE A O 1
ATOM 847 N N . GLU A 1 104 ? 4.501 -4.018 -9.417 1.00 91.12 104 GLU A N 1
ATOM 848 C CA . GLU A 1 104 ? 5.731 -3.584 -10.084 1.00 91.12 104 GLU A CA 1
ATOM 849 C C . GLU A 1 104 ? 6.501 -4.750 -10.710 1.00 91.12 104 GLU A C 1
ATOM 851 O O . GLU A 1 104 ? 6.917 -4.673 -11.865 1.00 91.12 104 GLU A O 1
ATOM 856 N N . ASP A 1 105 ? 6.637 -5.864 -9.994 1.00 92.94 105 ASP A N 1
ATOM 857 C CA . ASP A 1 105 ? 7.301 -7.054 -10.529 1.00 92.94 105 ASP A CA 1
ATOM 858 C C . ASP A 1 105 ? 6.505 -7.666 -11.688 1.00 92.94 105 ASP A C 1
ATOM 860 O O . ASP A 1 105 ? 7.073 -8.117 -12.682 1.00 92.94 105 ASP A O 1
ATOM 864 N N . SER A 1 106 ? 5.174 -7.634 -11.603 1.00 92.56 106 SER A N 1
ATOM 865 C CA . SER A 1 106 ? 4.299 -8.066 -12.696 1.00 92.56 106 SER A CA 1
ATOM 866 C C . SER A 1 106 ? 4.436 -7.170 -13.921 1.00 92.56 106 SER A C 1
ATOM 868 O O . SER A 1 106 ? 4.572 -7.687 -15.026 1.00 92.56 106 SER A O 1
ATOM 870 N N . TYR A 1 107 ? 4.490 -5.851 -13.734 1.00 90.19 107 TYR A N 1
ATOM 871 C CA . TYR A 1 107 ? 4.745 -4.909 -14.819 1.00 90.19 107 TYR A CA 1
ATOM 872 C C . TYR A 1 107 ? 6.090 -5.181 -15.499 1.00 90.19 107 TYR A C 1
ATOM 874 O O . TYR A 1 107 ? 6.142 -5.258 -16.724 1.00 90.19 107 TYR A O 1
ATOM 882 N N . ARG A 1 108 ? 7.166 -5.383 -14.724 1.00 88.94 108 ARG A N 1
ATOM 883 C CA . ARG A 1 108 ? 8.493 -5.690 -15.282 1.00 88.94 108 ARG A CA 1
ATOM 884 C C . ARG A 1 108 ? 8.487 -6.966 -16.116 1.00 88.94 108 ARG A C 1
ATOM 886 O O . ARG A 1 108 ? 9.032 -6.948 -17.212 1.00 88.94 108 ARG A O 1
ATOM 893 N N . ARG A 1 109 ? 7.837 -8.030 -15.632 1.00 90.94 109 ARG A N 1
ATOM 894 C CA . ARG A 1 109 ? 7.704 -9.301 -16.368 1.00 90.94 109 ARG A CA 1
ATOM 895 C C . ARG A 1 109 ? 6.927 -9.150 -17.672 1.00 90.94 109 ARG A C 1
ATOM 897 O O . ARG A 1 109 ? 7.321 -9.705 -18.687 1.00 90.94 109 ARG A O 1
ATOM 904 N N . ILE A 1 110 ? 5.823 -8.405 -17.652 1.00 90.69 110 ILE A N 1
ATOM 905 C CA . ILE A 1 110 ? 5.031 -8.170 -18.866 1.00 90.69 110 ILE A CA 1
ATOM 906 C C . ILE A 1 110 ? 5.838 -7.324 -19.854 1.00 90.69 110 ILE A C 1
ATOM 908 O O . ILE A 1 110 ? 5.875 -7.633 -21.038 1.00 90.69 110 ILE A O 1
ATOM 912 N N . ARG A 1 111 ? 6.525 -6.281 -19.375 1.00 85.75 111 ARG A N 1
ATOM 913 C CA . ARG A 1 111 ? 7.368 -5.427 -20.218 1.00 85.75 111 ARG A CA 1
ATOM 914 C C . ARG A 1 111 ? 8.536 -6.197 -20.835 1.00 85.75 111 ARG A C 1
ATOM 916 O O . ARG A 1 111 ? 8.825 -5.956 -21.999 1.00 85.75 111 ARG A O 1
ATOM 923 N N . SER A 1 112 ? 9.190 -7.091 -20.087 1.00 84.56 112 SER A N 1
ATOM 924 C CA . SER A 1 112 ? 10.264 -7.927 -20.638 1.00 84.56 112 SER A CA 1
ATOM 925 C C . SER A 1 112 ? 9.729 -8.870 -21.709 1.00 84.56 112 SER A C 1
ATOM 927 O O . SER A 1 112 ? 10.287 -8.905 -22.793 1.00 84.56 112 SER A O 1
ATOM 929 N N . PHE A 1 113 ? 8.592 -9.527 -21.455 1.00 82.00 113 PHE A N 1
ATOM 930 C CA . PHE A 1 113 ? 7.954 -10.409 -22.433 1.00 82.00 113 PHE A CA 1
ATOM 931 C C . PHE A 1 113 ? 7.581 -9.673 -23.728 1.00 82.00 113 PHE A C 1
ATOM 933 O O . PHE A 1 113 ? 7.908 -10.127 -24.814 1.00 82.00 113 PHE A O 1
ATOM 940 N N . VAL A 1 114 ? 6.951 -8.496 -23.626 1.00 82.06 114 VAL A N 1
ATOM 941 C CA . VAL A 1 114 ? 6.587 -7.686 -24.803 1.00 82.06 114 VAL A CA 1
ATOM 942 C C . VAL A 1 114 ? 7.824 -7.183 -25.552 1.00 82.06 114 VAL A C 1
ATOM 944 O O . VAL A 1 114 ? 7.797 -7.078 -26.771 1.00 82.06 114 VAL A O 1
ATOM 947 N N . ALA A 1 115 ? 8.911 -6.855 -24.852 1.00 76.06 115 ALA A N 1
ATOM 948 C CA . ALA A 1 115 ? 10.154 -6.449 -25.501 1.00 76.06 115 ALA A CA 1
ATOM 949 C C . ALA A 1 115 ? 10.862 -7.621 -26.208 1.00 76.06 115 ALA A C 1
ATOM 951 O O . ALA A 1 115 ? 11.492 -7.403 -27.237 1.00 76.06 115 ALA A O 1
ATOM 952 N N . GLU A 1 116 ? 10.754 -8.838 -25.669 1.00 64.00 116 GLU A N 1
ATOM 953 C CA . GLU A 1 116 ? 11.289 -10.066 -26.269 1.00 64.00 116 GLU A CA 1
ATOM 954 C C . GLU A 1 116 ? 10.498 -10.476 -27.525 1.00 64.00 116 GLU A C 1
ATOM 956 O O . GLU A 1 116 ? 11.110 -10.785 -28.542 1.00 64.00 116 GLU A O 1
ATOM 961 N N . ASP A 1 117 ? 9.164 -10.381 -27.497 1.00 60.75 117 ASP A N 1
ATOM 962 C CA . ASP A 1 117 ? 8.264 -10.729 -28.617 1.00 60.75 117 ASP A CA 1
ATOM 963 C C . ASP A 1 117 ? 8.421 -9.782 -29.828 1.00 60.75 117 ASP A C 1
ATOM 965 O O . ASP A 1 117 ? 8.255 -10.170 -30.979 1.00 60.75 117 ASP A O 1
ATOM 969 N N . MET A 1 118 ? 8.808 -8.526 -29.586 1.00 58.31 118 MET A N 1
ATOM 970 C CA . MET A 1 118 ? 9.061 -7.532 -30.642 1.00 58.31 118 MET A CA 1
ATOM 971 C C . MET A 1 118 ? 10.471 -7.631 -31.258 1.00 58.31 118 MET A C 1
ATOM 973 O O . MET A 1 118 ? 10.771 -6.882 -32.188 1.00 58.31 118 MET A O 1
ATOM 977 N N . CYS A 1 119 ? 11.336 -8.505 -30.731 1.00 55.12 119 CYS A N 1
ATOM 978 C CA . CYS A 1 119 ? 12.700 -8.743 -31.215 1.00 55.12 119 CYS A CA 1
ATOM 979 C C . CYS A 1 119 ? 12.832 -10.021 -32.069 1.00 55.12 119 CYS A C 1
ATOM 981 O O . CYS A 1 119 ? 13.953 -10.371 -32.440 1.00 55.12 119 CYS A O 1
ATOM 983 N N . GLU A 1 120 ? 11.737 -10.717 -32.405 1.00 48.25 120 GLU A N 1
ATOM 984 C CA . GLU A 1 120 ? 11.764 -11.698 -33.497 1.00 48.25 120 GLU A CA 1
ATOM 985 C C . GLU A 1 120 ? 11.869 -10.947 -34.838 1.00 48.25 120 GLU A C 1
ATOM 987 O O . GLU A 1 120 ? 10.934 -10.267 -35.266 1.00 48.25 120 GLU A O 1
ATOM 992 N N . ASP A 1 121 ? 13.046 -11.023 -35.472 1.00 48.72 121 ASP A N 1
ATOM 993 C CA . ASP A 1 121 ? 13.306 -10.450 -36.798 1.00 48.72 121 ASP A CA 1
ATOM 994 C C . ASP A 1 121 ? 12.267 -10.951 -37.825 1.00 48.72 121 ASP A C 1
ATOM 996 O O . ASP A 1 121 ? 11.935 -12.143 -37.835 1.00 48.72 121 ASP A O 1
ATOM 1000 N N . PRO A 1 122 ? 11.757 -10.082 -38.721 1.00 53.34 122 PRO A N 1
ATOM 1001 C CA . PRO A 1 122 ? 10.871 -10.525 -39.789 1.00 53.34 122 PRO A CA 1
ATOM 1002 C C . PRO A 1 122 ? 11.618 -11.453 -40.774 1.00 53.34 122 PRO A C 1
ATOM 1004 O O . PRO A 1 122 ? 12.830 -11.298 -40.947 1.00 53.34 122 PRO A O 1
ATOM 1007 N N . PRO A 1 123 ? 10.908 -12.407 -41.415 1.00 59.28 123 PRO A N 1
ATOM 1008 C CA . PRO A 1 123 ? 11.491 -13.417 -42.305 1.00 59.28 123 PRO A CA 1
ATOM 1009 C C . PRO A 1 123 ? 12.130 -12.852 -43.580 1.00 59.28 123 PRO A C 1
ATOM 1011 O O . PRO A 1 123 ? 11.682 -11.786 -44.065 1.00 59.28 123 PRO A O 1
#

Foldseek 3Di:
DVQLVVQLVPPCQPPDPDDGDDDDAAADPVLVVVLVVVVVVLVVVLVPPPDPVPRDPVSVCVSVQLVVQLVVLQSSCVSVVNHDRRHRYNVSSVVSVVVVVVVVVVVVVVVVVVVVVVPPDDD

InterPro domains:
  IPR025048 Protein of unknown function DUF3987) [PF13148] (7-112)

Sequence (123 aa):
MGQILGKVLALDYDTGEEERMPHVLSMDREAREYFFSWWNRKVERINRIEDDAQVESREMKHPAQVARLALLMQVLRYAIDESHLQSVDTASVKAAIRLNGYFEDSYRRIRSFVAEDMCEDPP

Organism: NCBI:txid408170

Radius of gyration: 19.4 Å; chains: 1; bounding box: 51×33×57 Å